Protein AF-E5AUG2-F1 (afdb_monomer_lite)

pLDDT: mean 80.38, std 16.7, range [41.22, 95.38]

Secondary structure (DSSP, 8-state):
-----TTSS-----SSHHHHHHHHHHHHHHHHHH--BGGGTTB-HHHHHHHHHHHHHHH--

Structure (mmCIF, N/CA/C/O backbone):
data_AF-E5AUG2-F1
#
_entry.id   AF-E5AUG2-F1
#
loop_
_atom_site.group_PDB
_atom_site.id
_atom_site.type_symbol
_atom_site.label_atom_id
_atom_site.label_alt_id
_atom_site.label_comp_id
_atom_site.l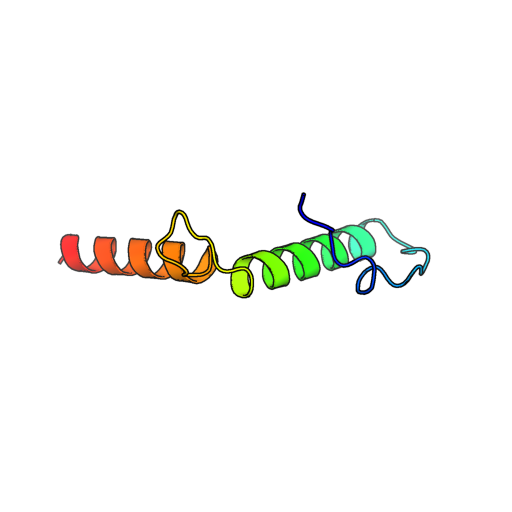abel_asym_id
_atom_site.label_entity_id
_atom_site.label_seq_id
_atom_site.pdbx_PDB_ins_code
_atom_site.Cartn_x
_atom_site.Cartn_y
_atom_site.Cartn_z
_atom_site.occupancy
_atom_site.B_iso_or_equiv
_atom_site.auth_seq_id
_atom_site.auth_comp_id
_atom_site.auth_asym_id
_atom_site.auth_atom_id
_atom_site.pdbx_PDB_model_num
ATOM 1 N N . MET A 1 1 ? -2.236 -18.701 -1.108 1.00 41.22 1 MET A N 1
ATOM 2 C CA . MET A 1 1 ? -1.378 -18.515 -2.297 1.00 41.22 1 MET A CA 1
ATOM 3 C C . MET A 1 1 ? -1.643 -17.137 -2.879 1.00 41.22 1 MET A C 1
ATOM 5 O O . MET A 1 1 ? -2.649 -16.942 -3.544 1.00 41.22 1 MET A O 1
ATOM 9 N N . GLY A 1 2 ? -0.816 -16.151 -2.530 1.00 42.09 2 GLY A N 1
ATOM 10 C CA . GLY A 1 2 ? -0.933 -14.803 -3.080 1.00 42.09 2 GLY A CA 1
ATOM 11 C C . GLY A 1 2 ? -0.147 -14.733 -4.376 1.00 42.09 2 GLY A C 1
ATOM 12 O O . GLY A 1 2 ? 1.067 -14.579 -4.335 1.00 42.09 2 GLY A O 1
ATOM 13 N N . SER A 1 3 ? -0.827 -14.881 -5.513 1.00 51.72 3 SER A N 1
ATOM 14 C CA . SER A 1 3 ? -0.263 -14.458 -6.791 1.00 51.72 3 SER A CA 1
ATOM 15 C C . SER A 1 3 ? -0.013 -12.957 -6.673 1.00 51.72 3 SER A C 1
ATOM 17 O O . SER A 1 3 ? -0.951 -12.159 -6.652 1.00 51.72 3 SER A O 1
ATOM 19 N N . LEU A 1 4 ? 1.261 -12.579 -6.542 1.00 49.34 4 LEU A N 1
ATOM 20 C CA . LEU A 1 4 ? 1.726 -11.265 -6.965 1.00 49.34 4 LEU A CA 1
ATOM 21 C C . LEU A 1 4 ? 1.107 -11.080 -8.352 1.00 49.34 4 LEU A C 1
ATOM 23 O O . LEU A 1 4 ? 1.335 -11.929 -9.216 1.00 49.34 4 LEU A O 1
ATOM 27 N N . LYS A 1 5 ? 0.236 -10.086 -8.549 1.00 50.25 5 LYS A N 1
ATOM 28 C CA . LYS A 1 5 ? -0.294 -9.793 -9.884 1.00 50.25 5 LYS A CA 1
ATOM 29 C C . LYS A 1 5 ? 0.916 -9.450 -10.755 1.00 50.25 5 LYS A C 1
ATOM 31 O O . LYS A 1 5 ? 1.390 -8.320 -10.746 1.00 50.25 5 LYS A O 1
ATOM 36 N N . VAL A 1 6 ? 1.400 -10.461 -11.477 1.00 54.34 6 VAL A N 1
ATOM 37 C CA . VAL A 1 6 ? 2.559 -10.450 -12.383 1.00 54.34 6 VAL A CA 1
ATOM 38 C C . VAL A 1 6 ? 2.459 -9.296 -13.391 1.00 54.34 6 VAL A C 1
ATOM 40 O O . VAL A 1 6 ? 3.467 -8.811 -13.878 1.00 54.34 6 VAL A O 1
ATOM 43 N N . ALA A 1 7 ? 1.246 -8.792 -13.633 1.00 52.81 7 ALA A N 1
ATOM 44 C CA . ALA A 1 7 ? 0.938 -7.746 -14.596 1.00 52.81 7 ALA A CA 1
ATOM 45 C C . ALA A 1 7 ? 1.536 -6.349 -14.320 1.00 52.81 7 ALA A C 1
ATOM 47 O O . ALA A 1 7 ? 1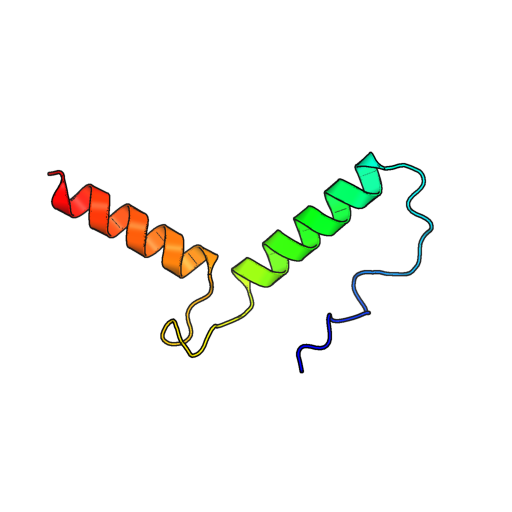.631 -5.587 -15.275 1.00 52.81 7 ALA A O 1
ATOM 48 N N . ARG A 1 8 ? 1.917 -5.969 -13.084 1.00 55.28 8 ARG A N 1
ATOM 49 C CA . ARG A 1 8 ? 2.505 -4.623 -12.845 1.00 55.28 8 ARG A CA 1
ATOM 50 C C . ARG A 1 8 ? 4.028 -4.586 -12.974 1.00 55.28 8 ARG A C 1
ATOM 52 O O . ARG A 1 8 ? 4.556 -3.591 -13.448 1.00 55.28 8 ARG A O 1
ATOM 59 N N . LEU A 1 9 ? 4.692 -5.717 -12.718 1.00 58.97 9 LEU A N 1
ATOM 60 C CA . LEU A 1 9 ? 6.042 -5.992 -13.216 1.00 58.97 9 LEU A CA 1
ATOM 61 C C . LEU A 1 9 ? 5.956 -6.262 -14.727 1.00 58.97 9 LEU A C 1
ATOM 63 O O . LEU A 1 9 ? 6.233 -7.362 -15.203 1.00 58.97 9 LEU A O 1
ATOM 67 N N . HIS A 1 10 ? 5.513 -5.272 -15.504 1.00 53.47 10 HIS A N 1
ATOM 68 C CA . HIS A 1 10 ? 5.725 -5.302 -16.940 1.00 53.47 10 HIS A CA 1
ATOM 69 C C . HIS A 1 10 ? 7.237 -5.397 -17.143 1.00 53.47 10 HIS A C 1
ATOM 71 O O . HIS A 1 10 ? 7.989 -4.543 -16.682 1.00 53.47 10 HIS A O 1
ATOM 77 N N . ALA A 1 11 ? 7.660 -6.500 -17.754 1.00 54.97 11 ALA A N 1
ATOM 78 C CA . ALA A 1 11 ? 9.038 -6.929 -17.928 1.00 54.97 11 ALA A CA 1
ATOM 79 C C . ALA A 1 11 ? 9.872 -5.936 -18.762 1.00 54.97 11 ALA A C 1
ATOM 81 O O . ALA A 1 11 ? 10.184 -6.184 -19.924 1.00 54.97 11 ALA A O 1
ATOM 82 N N . GLY A 1 12 ? 10.232 -4.802 -18.170 1.00 60.50 12 GLY A N 1
ATOM 83 C CA . GLY A 1 12 ? 11.296 -3.922 -18.625 1.00 60.50 12 GLY A CA 1
ATOM 84 C C . GLY A 1 12 ? 12.534 -4.176 -17.778 1.00 60.50 12 GLY A C 1
ATOM 85 O O . GLY A 1 12 ? 12.436 -4.324 -16.560 1.00 60.50 12 GLY A O 1
ATOM 86 N N . GLN A 1 13 ? 13.709 -4.245 -18.401 1.00 64.38 13 GLN A N 1
ATOM 87 C CA . GLN A 1 13 ? 14.954 -4.235 -17.640 1.00 64.38 13 GLN A CA 1
ATOM 88 C C . GLN A 1 13 ? 15.030 -2.910 -16.876 1.00 64.38 13 GLN A C 1
ATOM 90 O O . GLN A 1 13 ? 15.175 -1.851 -17.482 1.00 64.38 13 GLN A O 1
ATOM 95 N N . LEU A 1 14 ? 14.896 -2.964 -15.551 1.00 69.00 14 LEU A N 1
ATOM 96 C CA . LEU A 1 14 ? 15.125 -1.807 -14.695 1.00 69.00 14 LEU A CA 1
ATOM 97 C C . LEU A 1 14 ? 16.609 -1.457 -14.821 1.00 69.00 14 LEU A C 1
ATOM 99 O O . LEU A 1 14 ? 17.480 -2.205 -14.385 1.00 69.00 14 LEU A O 1
ATOM 103 N 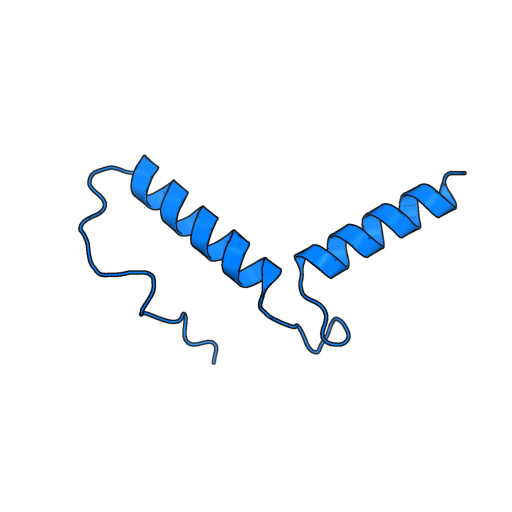N . THR A 1 15 ? 16.895 -0.345 -15.492 1.00 73.69 15 THR A N 1
ATOM 104 C CA . THR A 1 15 ? 18.247 0.036 -15.928 1.00 73.69 15 THR A CA 1
ATOM 105 C C . THR A 1 15 ? 19.159 0.419 -14.767 1.00 73.69 15 THR A C 1
ATOM 107 O O . THR A 1 15 ? 20.376 0.461 -14.922 1.00 73.69 15 THR A O 1
ATOM 110 N N . THR A 1 16 ? 18.579 0.718 -13.601 1.00 85.50 16 THR A N 1
ATOM 111 C CA . THR A 1 16 ? 19.313 1.088 -12.391 1.00 85.50 16 THR A CA 1
ATOM 112 C C . THR A 1 16 ? 18.711 0.421 -11.159 1.00 85.50 16 THR A C 1
ATOM 114 O O . THR A 1 16 ? 17.507 0.165 -11.088 1.00 85.50 16 THR A O 1
ATOM 117 N N . GLN A 1 17 ? 19.548 0.207 -10.142 1.00 87.06 17 GLN A N 1
ATOM 118 C CA . GLN A 1 17 ? 19.104 -0.254 -8.825 1.00 87.06 17 GLN A CA 1
ATOM 119 C C . GLN A 1 17 ? 18.043 0.677 -8.224 1.00 87.06 17 GLN A C 1
ATOM 121 O O . GLN A 1 17 ? 17.101 0.205 -7.595 1.00 87.06 17 GLN A O 1
ATOM 126 N N . ARG A 1 18 ? 18.163 1.993 -8.448 1.00 89.31 18 ARG A N 1
ATOM 127 C CA . ARG A 1 18 ? 17.204 2.972 -7.934 1.00 89.31 18 ARG A CA 1
ATOM 128 C C . ARG A 1 18 ? 15.814 2.774 -8.536 1.00 89.31 18 ARG A C 1
ATOM 130 O O . ARG A 1 18 ? 14.853 2.705 -7.782 1.00 89.31 18 ARG A O 1
ATOM 137 N N . ALA A 1 19 ? 15.733 2.589 -9.853 1.00 85.06 19 ALA A N 1
ATOM 138 C CA . ALA A 1 19 ? 14.470 2.300 -10.531 1.00 85.06 19 ALA A CA 1
ATOM 139 C C . ALA A 1 19 ? 13.831 0.999 -10.018 1.00 85.06 19 ALA A C 1
ATOM 141 O O . ALA A 1 19 ? 12.621 0.937 -9.833 1.00 85.06 19 ALA A O 1
ATOM 142 N N . ALA A 1 20 ? 14.646 -0.022 -9.726 1.00 83.88 20 ALA A N 1
ATOM 143 C CA . ALA A 1 20 ? 14.153 -1.259 -9.129 1.00 83.88 20 ALA A CA 1
ATOM 144 C C . ALA A 1 20 ? 13.596 -1.059 -7.714 1.00 83.88 20 ALA A C 1
ATOM 146 O O . ALA A 1 20 ? 12.546 -1.605 -7.385 1.00 83.88 20 ALA A O 1
ATOM 147 N N . MET A 1 21 ? 14.274 -0.268 -6.881 1.00 89.25 21 MET A N 1
ATOM 148 C CA . MET A 1 21 ? 13.785 0.055 -5.540 1.00 89.25 21 MET A CA 1
ATOM 149 C C . MET A 1 21 ? 12.490 0.865 -5.599 1.00 89.25 21 MET A C 1
ATOM 151 O O . MET A 1 21 ? 11.555 0.538 -4.877 1.00 89.25 21 MET A O 1
ATOM 155 N N . ASP A 1 22 ? 12.415 1.875 -6.468 1.00 89.38 22 ASP A N 1
ATOM 156 C CA . ASP A 1 22 ? 11.223 2.716 -6.602 1.00 89.38 22 ASP A CA 1
ATOM 157 C C . ASP A 1 22 ? 10.004 1.887 -7.061 1.00 89.38 22 ASP A C 1
ATOM 159 O O . ASP A 1 22 ? 8.932 2.015 -6.473 1.00 89.38 22 ASP A O 1
ATOM 163 N N . GLU A 1 23 ? 10.174 0.957 -8.010 1.00 86.56 23 GLU A N 1
ATOM 164 C CA . GLU A 1 23 ? 9.104 0.044 -8.452 1.00 86.56 23 GLU A CA 1
ATOM 165 C C . GLU A 1 23 ? 8.637 -0.897 -7.329 1.00 86.56 23 GLU A C 1
ATOM 167 O O . GLU A 1 23 ? 7.439 -1.091 -7.117 1.00 86.56 23 GLU A O 1
ATOM 172 N N . VAL A 1 24 ? 9.573 -1.472 -6.564 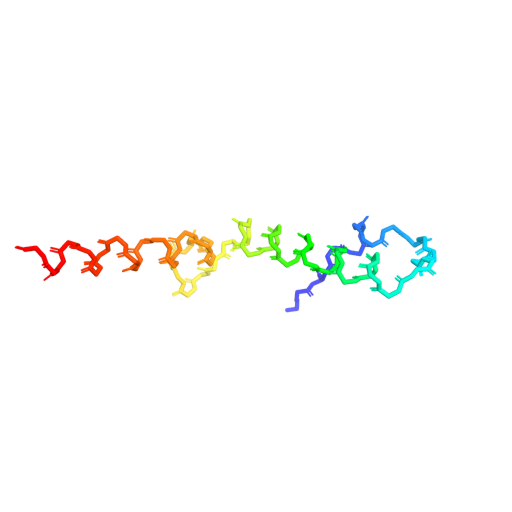1.00 86.88 24 VAL A N 1
ATOM 173 C CA . VAL A 1 24 ? 9.231 -2.335 -5.421 1.00 86.88 24 VAL A CA 1
ATOM 174 C C . VAL A 1 24 ? 8.470 -1.551 -4.353 1.00 86.88 24 VAL A C 1
ATOM 176 O O . VAL A 1 24 ? 7.502 -2.067 -3.791 1.00 86.88 24 VAL A O 1
ATOM 179 N N . MET A 1 25 ? 8.877 -0.310 -4.080 1.00 90.50 25 MET A N 1
ATOM 180 C CA . MET A 1 25 ? 8.197 0.544 -3.110 1.00 90.50 25 MET A CA 1
ATOM 181 C C . MET A 1 25 ? 6.803 0.950 -3.591 1.00 90.50 25 MET A C 1
ATOM 183 O O . MET A 1 25 ? 5.865 0.871 -2.799 1.00 90.50 25 MET A O 1
ATOM 187 N N . ASP A 1 26 ? 6.631 1.307 -4.869 1.00 89.81 26 ASP A N 1
ATOM 188 C CA . ASP A 1 26 ? 5.302 1.578 -5.433 1.00 89.81 26 ASP A CA 1
ATOM 189 C C . ASP A 1 26 ? 4.393 0.350 -5.314 1.00 89.81 26 ASP A C 1
ATOM 191 O O . ASP A 1 26 ? 3.246 0.447 -4.867 1.00 89.81 26 ASP A O 1
ATOM 195 N N . TRP A 1 27 ? 4.924 -0.834 -5.630 1.00 87.81 27 TRP A N 1
ATOM 196 C CA . TRP A 1 27 ? 4.179 -2.079 -5.505 1.00 87.81 27 TRP A CA 1
ATOM 197 C C . TRP A 1 27 ? 3.761 -2.371 -4.057 1.00 87.81 27 TRP A C 1
ATOM 199 O O . TRP A 1 27 ? 2.598 -2.705 -3.819 1.00 87.81 27 TRP A O 1
ATOM 209 N N . LEU A 1 28 ? 4.670 -2.222 -3.088 1.00 90.62 28 LEU A N 1
ATOM 210 C CA . LEU A 1 28 ? 4.369 -2.418 -1.666 1.00 90.62 28 LEU A CA 1
ATOM 211 C C . LEU A 1 28 ? 3.321 -1.421 -1.168 1.00 90.62 28 LEU A C 1
ATOM 213 O O . LEU A 1 28 ? 2.369 -1.829 -0.503 1.00 90.62 28 LEU A O 1
ATOM 217 N N . CYS A 1 29 ? 3.455 -0.141 -1.522 1.00 90.62 29 CYS A N 1
ATOM 218 C CA . CYS A 1 29 ? 2.482 0.895 -1.179 1.00 90.62 29 CYS A CA 1
ATOM 219 C C . CYS A 1 29 ? 1.097 0.561 -1.744 1.00 90.62 29 CYS A C 1
ATOM 221 O O . CYS A 1 29 ? 0.113 0.544 -1.004 1.00 90.62 29 CYS A O 1
ATOM 223 N N . PHE A 1 30 ? 1.017 0.215 -3.033 1.00 89.19 30 PHE A N 1
ATOM 224 C CA . PHE A 1 30 ? -0.233 -0.199 -3.666 1.00 89.19 30 PHE A CA 1
ATOM 225 C C . PHE A 1 30 ? -0.839 -1.425 -2.973 1.00 89.19 30 PHE A C 1
ATOM 227 O O . PHE A 1 30 ? -2.026 -1.431 -2.643 1.00 89.19 30 PHE A O 1
ATOM 234 N N . TYR A 1 31 ? -0.037 -2.460 -2.737 1.00 88.88 31 TYR A N 1
ATOM 235 C CA . TYR A 1 31 ? -0.492 -3.698 -2.118 1.00 88.88 31 TYR A CA 1
ATOM 236 C C . TYR A 1 31 ? -1.030 -3.470 -0.704 1.00 88.88 31 TYR A C 1
ATOM 238 O O . TYR A 1 31 ? -2.132 -3.921 -0.388 1.00 88.88 31 TYR A O 1
ATOM 246 N N . ASN A 1 32 ? -0.283 -2.738 0.123 1.00 91.38 32 ASN A N 1
ATOM 247 C CA . ASN A 1 32 ? -0.646 -2.462 1.509 1.00 91.38 32 ASN A CA 1
ATOM 248 C C . ASN A 1 32 ? -1.868 -1.543 1.628 1.00 91.38 32 ASN A C 1
ATOM 250 O O . ASN A 1 32 ? -2.606 -1.674 2.602 1.00 91.38 32 ASN A O 1
ATOM 254 N N . ALA A 1 33 ? -2.104 -0.664 0.646 1.00 91.12 33 ALA A N 1
ATOM 255 C CA . ALA A 1 33 ? -3.283 0.202 0.586 1.00 91.12 33 ALA A CA 1
ATOM 256 C C . ALA A 1 33 ? -4.555 -0.529 0.123 1.00 91.12 33 ALA A C 1
ATOM 258 O O . ALA A 1 33 ? -5.645 -0.209 0.577 1.00 91.12 33 ALA A O 1
ATOM 259 N N . HIS A 1 34 ? -4.445 -1.493 -0.796 1.00 88.50 34 HIS A N 1
ATOM 260 C CA . HIS A 1 34 ? -5.627 -2.044 -1.480 1.00 88.50 34 HIS A CA 1
ATOM 261 C C . HIS A 1 34 ? -5.986 -3.470 -1.060 1.00 88.50 34 HIS A C 1
ATOM 263 O O . HIS A 1 34 ? -7.093 -3.939 -1.335 1.00 88.50 34 HIS A O 1
ATOM 269 N N . ARG A 1 35 ? -5.066 -4.208 -0.430 1.00 90.12 35 ARG A N 1
ATOM 270 C CA . ARG A 1 35 ? -5.353 -5.572 0.009 1.00 90.12 35 ARG A CA 1
ATOM 271 C C . ARG A 1 35 ? -6.057 -5.557 1.358 1.00 90.12 35 ARG A C 1
ATOM 273 O O . ARG A 1 35 ? -5.432 -5.327 2.388 1.00 90.12 35 ARG A O 1
ATOM 280 N N . LEU A 1 36 ? -7.336 -5.916 1.345 1.00 92.69 36 LEU A N 1
ATOM 281 C CA . LEU A 1 36 ? -8.096 -6.138 2.571 1.00 92.69 36 LEU A CA 1
ATOM 282 C C . LEU A 1 36 ? -7.592 -7.389 3.292 1.00 92.69 36 LEU A C 1
ATOM 284 O O . LEU A 1 36 ? -7.391 -8.446 2.678 1.00 92.69 36 LEU A O 1
ATOM 288 N N . CYS A 1 37 ? -7.394 -7.263 4.600 1.00 90.38 37 CYS A N 1
ATOM 289 C CA . CYS A 1 37 ? -6.869 -8.331 5.431 1.00 90.38 37 CYS A CA 1
ATOM 290 C C . CYS A 1 37 ? -7.974 -8.908 6.333 1.00 90.38 37 CYS A C 1
ATOM 292 O O . CYS A 1 37 ? -8.474 -8.201 7.209 1.00 90.38 37 CYS A O 1
ATOM 294 N N . PRO A 1 38 ? -8.351 -10.192 6.183 1.00 91.69 38 PRO A N 1
ATOM 295 C CA . PRO A 1 38 ? -9.397 -10.800 7.009 1.00 91.69 38 PRO A CA 1
ATOM 296 C C . PRO A 1 38 ? -9.085 -10.778 8.511 1.00 91.69 38 PRO A C 1
ATOM 298 O O . PRO A 1 38 ? -9.991 -10.627 9.323 1.00 91.69 38 PRO A O 1
ATOM 301 N N . THR A 1 39 ? -7.807 -10.874 8.894 1.00 93.31 39 THR A N 1
ATOM 302 C CA . THR A 1 39 ? -7.391 -10.795 10.305 1.00 93.31 39 THR A CA 1
ATOM 303 C C . THR A 1 39 ? -7.491 -9.384 10.877 1.00 93.31 39 THR A C 1
ATOM 305 O O . THR A 1 39 ? -7.501 -9.228 12.091 1.00 93.31 39 THR A O 1
ATOM 308 N N . LEU A 1 40 ? -7.574 -8.364 10.018 1.00 90.88 40 LEU A N 1
ATOM 309 C CA . LEU A 1 40 ? -7.757 -6.964 10.401 1.00 90.88 40 LEU A CA 1
ATOM 310 C C . LEU A 1 40 ? -9.207 -6.512 10.168 1.00 90.88 40 LEU A C 1
ATOM 312 O O . LEU A 1 40 ? -9.455 -5.342 9.922 1.00 90.88 40 LEU A O 1
ATOM 316 N N . ASN A 1 41 ? -10.181 -7.428 10.206 1.00 92.69 41 ASN A N 1
ATOM 317 C CA . ASN A 1 41 ? -11.592 -7.106 9.969 1.00 92.69 41 ASN A CA 1
ATOM 318 C C . ASN A 1 41 ? -11.846 -6.450 8.594 1.00 92.69 41 ASN A C 1
ATOM 320 O O . ASN A 1 41 ? -12.635 -5.518 8.468 1.00 92.69 41 ASN A O 1
ATOM 324 N N . TYR A 1 42 ? -11.163 -6.948 7.558 1.00 93.94 42 TYR A N 1
ATOM 325 C CA . TYR A 1 42 ? -11.302 -6.484 6.174 1.00 93.94 42 TYR A CA 1
ATOM 326 C C . TYR A 1 42 ? -10.930 -5.013 5.937 1.00 93.94 42 TYR A C 1
ATOM 328 O O . TYR A 1 42 ? -11.421 -4.423 4.981 1.00 93.94 42 TYR A O 1
ATOM 336 N N . VAL A 1 43 ? -10.021 -4.444 6.733 1.00 94.44 43 VAL A N 1
ATOM 337 C CA . VAL A 1 43 ? -9.343 -3.181 6.386 1.00 94.44 43 VAL A CA 1
ATOM 338 C C . VAL A 1 43 ? -7.980 -3.452 5.747 1.00 94.44 43 VAL A C 1
ATOM 340 O O . VAL A 1 43 ? -7.422 -4.553 5.873 1.00 94.44 43 VAL A O 1
ATOM 343 N N . SER A 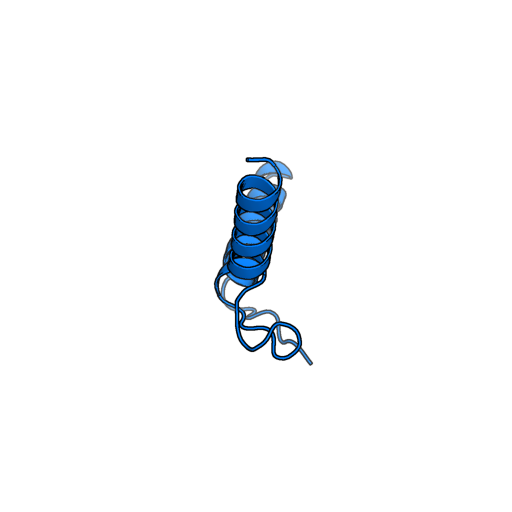1 44 ? -7.453 -2.467 5.024 1.00 94.25 44 SER A N 1
ATOM 344 C CA . SER A 1 44 ? -6.080 -2.500 4.514 1.00 94.25 44 SER A CA 1
ATOM 345 C C . SER A 1 44 ? -5.057 -2.278 5.635 1.00 94.25 44 SER A C 1
ATOM 347 O O . SER A 1 44 ? -5.384 -1.786 6.716 1.00 94.25 44 SER A O 1
ATOM 349 N N . LEU A 1 45 ? -3.792 -2.633 5.397 1.00 93.50 45 LEU A N 1
ATOM 350 C CA . LEU A 1 45 ? -2.743 -2.459 6.408 1.00 93.50 45 LEU A CA 1
ATOM 351 C C . LEU A 1 45 ? -2.524 -0.975 6.742 1.00 93.50 45 LEU A C 1
ATOM 353 O O . LEU A 1 45 ? -2.383 -0.624 7.910 1.00 93.50 45 LEU A O 1
ATOM 357 N N . ILE A 1 46 ? -2.558 -0.109 5.726 1.00 94.31 46 ILE A N 1
ATOM 358 C CA . ILE A 1 46 ? -2.380 1.338 5.905 1.00 94.31 46 ILE A CA 1
ATOM 359 C C . ILE A 1 46 ? -3.540 1.943 6.708 1.00 94.31 46 ILE A C 1
ATOM 361 O O . ILE A 1 46 ? -3.306 2.759 7.597 1.00 94.31 46 ILE A O 1
ATOM 365 N N . GLU A 1 47 ? -4.785 1.524 6.457 1.00 95.31 47 GLU A N 1
ATOM 366 C CA . GLU A 1 47 ? -5.934 1.974 7.260 1.00 95.31 47 GLU A CA 1
ATOM 367 C C . GLU A 1 47 ? -5.845 1.485 8.707 1.00 95.31 47 GLU A C 1
ATOM 369 O O . GLU A 1 47 ? -6.155 2.234 9.632 1.00 95.31 47 GLU A O 1
ATOM 374 N N . TYR A 1 48 ? -5.403 0.243 8.919 1.00 95.06 48 TYR A N 1
ATOM 375 C CA . TYR A 1 48 ? -5.202 -0.291 10.262 1.00 95.06 48 TYR A CA 1
ATOM 376 C C . TYR A 1 48 ? -4.183 0.539 11.056 1.00 95.06 48 TYR A C 1
ATOM 378 O O . TYR A 1 48 ? -4.465 0.934 12.189 1.00 95.06 48 TYR A O 1
ATOM 386 N N . GLU A 1 49 ? -3.029 0.847 10.459 1.00 94.75 49 GLU A N 1
ATOM 387 C CA . GLU A 1 49 ? -2.000 1.682 11.089 1.00 94.75 49 GLU A CA 1
ATOM 388 C C . GLU A 1 49 ? -2.511 3.099 11.374 1.00 94.75 49 GLU A C 1
ATOM 390 O O . GLU A 1 49 ? -2.336 3.598 12.486 1.00 94.75 49 GLU A O 1
ATOM 395 N N . ALA A 1 50 ? -3.200 3.734 10.420 1.00 94.31 50 ALA A N 1
ATOM 396 C CA . ALA A 1 50 ? -3.774 5.066 10.609 1.00 94.31 50 ALA A CA 1
ATOM 397 C C . ALA A 1 50 ? -4.777 5.105 11.775 1.00 94.31 50 ALA A C 1
ATOM 399 O O . ALA A 1 50 ? -4.714 5.998 12.624 1.00 94.31 50 ALA A O 1
ATOM 400 N N . ASN A 1 51 ? -5.659 4.105 11.860 1.00 94.12 51 ASN A N 1
ATOM 401 C CA . ASN A 1 51 ? -6.617 3.971 12.957 1.00 94.12 51 A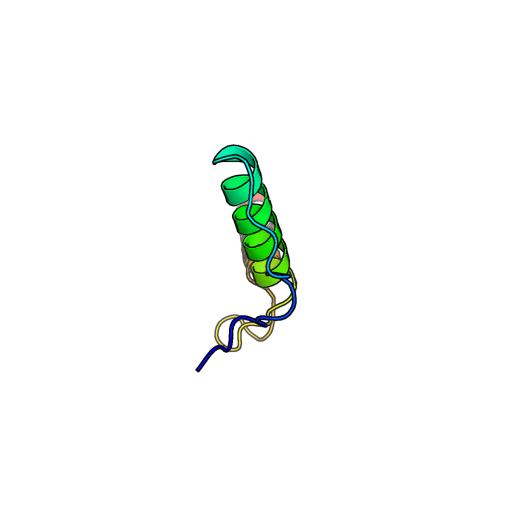SN A CA 1
ATOM 402 C C . ASN A 1 51 ? -5.913 3.769 14.306 1.00 94.12 51 ASN A C 1
ATOM 404 O O . ASN A 1 51 ? -6.323 4.347 15.312 1.00 94.12 51 ASN A O 1
ATOM 408 N N . TRP A 1 52 ? -4.838 2.979 14.331 1.00 93.75 52 TRP A N 1
ATOM 409 C CA . TRP A 1 52 ? -4.035 2.759 15.532 1.00 93.75 52 TRP A CA 1
ATOM 410 C C . TRP A 1 52 ? -3.335 4.041 16.010 1.00 93.75 52 TRP A C 1
ATOM 412 O O . TRP A 1 52 ? -3.403 4.364 17.197 1.00 93.75 52 TRP A O 1
ATOM 422 N N . PHE A 1 53 ? -2.737 4.817 15.098 1.00 95.38 53 PHE A N 1
ATOM 423 C CA . PHE A 1 53 ? -2.137 6.114 15.428 1.00 95.38 53 PHE A CA 1
ATOM 424 C C . PHE A 1 53 ? -3.177 7.117 15.945 1.00 95.38 53 PHE A C 1
ATOM 426 O O . PHE A 1 53 ? -2.934 7.791 16.947 1.00 95.38 53 PHE A O 1
ATOM 433 N N . ALA A 1 54 ? -4.350 7.194 15.309 1.00 93.94 54 ALA A N 1
ATOM 434 C CA . ALA A 1 54 ? -5.435 8.070 15.751 1.00 93.94 54 ALA A CA 1
ATOM 435 C C . ALA A 1 54 ? -5.946 7.690 17.153 1.00 93.94 54 ALA A C 1
ATOM 437 O O . ALA A 1 54 ? -6.156 8.564 17.996 1.00 93.94 54 ALA A O 1
ATOM 438 N N . ALA A 1 55 ? -6.088 6.390 17.431 1.00 92.94 55 ALA A N 1
ATOM 439 C CA . ALA A 1 55 ? -6.489 5.897 18.746 1.00 92.94 55 ALA A CA 1
ATOM 440 C C . ALA A 1 55 ? -5.472 6.259 19.842 1.00 92.94 55 ALA A C 1
ATOM 442 O O . ALA A 1 55 ? -5.874 6.628 20.943 1.00 92.94 55 ALA A O 1
ATOM 443 N N . GLN A 1 56 ? -4.169 6.215 19.544 1.00 91.56 56 GLN A N 1
ATOM 444 C CA . GLN A 1 56 ? -3.136 6.646 20.493 1.00 91.56 56 GLN A CA 1
ATOM 445 C C . GLN A 1 56 ? -3.167 8.144 20.775 1.00 91.56 56 GLN A C 1
ATOM 447 O O . GLN A 1 56 ? -3.028 8.546 21.927 1.00 91.56 56 GLN A O 1
ATOM 452 N N . GLN A 1 57 ? -3.373 8.975 19.752 1.00 84.94 57 GLN A N 1
ATOM 453 C CA . GLN A 1 57 ? -3.482 10.422 19.950 1.00 84.94 57 GLN A CA 1
ATOM 454 C C . GLN A 1 57 ? -4.696 10.789 20.809 1.00 84.94 57 GLN A C 1
ATOM 456 O O . GLN A 1 57 ? -4.595 11.673 21.652 1.00 84.94 57 GLN A O 1
ATOM 461 N N . GLY A 1 58 ? -5.815 10.075 20.648 1.00 74.88 58 GLY A N 1
ATOM 462 C CA . GLY A 1 58 ? -7.002 10.256 21.486 1.00 74.88 58 GLY A CA 1
ATOM 463 C C . GLY A 1 58 ? -6.843 9.770 22.932 1.00 74.88 58 GLY A C 1
ATOM 464 O O . GLY A 1 58 ? -7.577 10.227 23.796 1.00 74.88 58 GLY A O 1
ATOM 465 N N . GLN A 1 59 ? -5.902 8.862 23.209 1.00 64.56 59 GLN A N 1
ATOM 466 C CA . GLN A 1 59 ? -5.580 8.400 24.569 1.00 64.56 59 GLN A CA 1
ATOM 467 C C . GLN A 1 59 ? -4.554 9.290 25.286 1.00 64.56 59 GLN A C 1
ATOM 469 O O . GLN A 1 59 ? -4.421 9.207 26.504 1.00 64.56 59 GLN A O 1
ATOM 474 N N . ALA A 1 60 ? -3.806 10.102 24.537 1.00 60.62 60 ALA A N 1
ATOM 475 C CA . ALA A 1 60 ? -2.794 11.012 25.068 1.00 60.62 60 ALA A CA 1
ATOM 476 C C . ALA A 1 60 ? -3.335 12.422 25.393 1.00 60.62 60 ALA A C 1
ATOM 478 O O . ALA A 1 60 ? -2.556 13.272 25.828 1.00 60.62 60 ALA A O 1
ATOM 479 N N . ALA A 1 61 ? -4.631 12.667 25.164 1.00 51.72 61 ALA A N 1
ATOM 480 C CA . ALA A 1 61 ? -5.352 13.908 25.461 1.00 51.72 61 ALA A CA 1
ATOM 481 C C . ALA A 1 61 ? -6.276 13.728 26.673 1.00 51.72 61 ALA A C 1
ATOM 483 O O . ALA A 1 61 ? -6.405 14.701 27.449 1.00 51.72 61 ALA A O 1
#

Organism: Mycetohabitans rhizoxinica (strain DSM 19002 / CIP 109453 / HKI 454) (NCBI:txid882378)

Foldseek 3Di:
DDPPVCVLPPPDPQPDPVSVVVSVVVSVVVCQQPDQDVVQVGHGNVVSVVVVVVVVVVVVD

Sequence (61 aa):
MGSLKVARLHAGQLTTQRAAMDEVMDWLCFYNAHRLCPTLNYVSLIEYEANWFAAQQGQAA

Radius of gyration: 15.98 Å; chains: 1; bounding box: 31×32×44 Å